Protein AF-A0A945ZGV1-F1 (afdb_monomer_lite)

pLDDT: mean 88.88, std 8.15, range [53.72, 98.31]

Radius of gyration: 19.36 Å; chains: 1; bounding box: 44×14×48 Å

Secondary structure (DSSP, 8-state):
--SSSHHHHHTTS-TTTS----HHHHHHHHTSHHHHHHHHHHHHTTSHHHHHHHHTTSS-----

Sequence (64 aa):
MSGVGKTTLAAKVPSEAWFHFSADYRIGTRYLAEPILDNVKREAMKVPFLADLLRSDSIYINHN

Structure (mmCIF, N/CA/C/O backbone):
data_AF-A0A945ZGV1-F1
#
_entry.id   AF-A0A945ZGV1-F1
#
loop_
_atom_site.group_PDB
_atom_site.id
_atom_site.type_symbol
_atom_site.label_atom_id
_atom_site.label_alt_id
_atom_site.label_comp_id
_atom_site.label_asym_id
_atom_site.label_entity_id
_atom_site.label_seq_id
_atom_site.pdbx_PDB_ins_code
_atom_site.Cartn_x
_atom_site.Cartn_y
_atom_site.Cartn_z
_atom_site.occupancy
_atom_site.B_iso_or_equiv
_atom_site.auth_seq_id
_atom_site.auth_comp_id
_atom_site.auth_asym_id
_atom_site.auth_atom_id
_atom_site.pdbx_PDB_model_num
ATOM 1 N N . MET A 1 1 ? 24.682 0.268 -4.013 1.00 53.72 1 MET A N 1
ATOM 2 C CA . MET A 1 1 ? 25.389 1.523 -4.369 1.00 53.72 1 MET A CA 1
ATOM 3 C C . MET A 1 1 ? 24.571 2.329 -5.371 1.00 53.72 1 MET A C 1
ATOM 5 O O . MET A 1 1 ? 24.449 1.914 -6.524 1.00 53.72 1 MET A O 1
ATOM 9 N N . SER A 1 2 ? 24.002 3.454 -4.937 1.00 67.00 2 SER A N 1
ATOM 10 C CA . SER A 1 2 ? 23.430 4.471 -5.832 1.00 67.00 2 SER A CA 1
ATOM 11 C C . SER A 1 2 ? 24.556 5.354 -6.400 1.00 67.00 2 SER A C 1
ATOM 13 O O . SER A 1 2 ? 25.596 5.477 -5.762 1.00 67.00 2 SER A O 1
ATOM 15 N N . GLY A 1 3 ? 24.399 5.906 -7.607 1.00 75.75 3 GLY A N 1
ATOM 16 C CA . GLY A 1 3 ? 25.324 6.914 -8.165 1.00 75.75 3 GLY A CA 1
ATOM 17 C C . GLY A 1 3 ? 26.521 6.427 -9.001 1.00 75.75 3 GLY A C 1
ATOM 18 O O . GLY A 1 3 ? 27.153 7.237 -9.663 1.00 75.75 3 GLY A O 1
ATOM 19 N N . VAL A 1 4 ? 26.808 5.124 -9.079 1.00 84.56 4 VAL A N 1
ATOM 20 C CA . VAL A 1 4 ? 27.958 4.584 -9.857 1.00 84.56 4 VAL A CA 1
ATOM 21 C C . VAL A 1 4 ? 27.727 4.488 -11.383 1.00 84.56 4 VAL A C 1
ATOM 23 O O . VAL A 1 4 ? 28.392 3.722 -12.067 1.00 84.56 4 VAL A O 1
ATOM 26 N N . GLY A 1 5 ? 26.737 5.201 -11.931 1.00 83.75 5 GLY A N 1
ATOM 27 C CA . GLY A 1 5 ? 26.520 5.297 -13.385 1.00 83.75 5 GLY A CA 1
ATOM 28 C C . GLY A 1 5 ? 25.806 4.123 -14.076 1.00 83.75 5 GLY A C 1
ATOM 29 O O . GLY A 1 5 ? 25.709 4.127 -15.299 1.00 83.75 5 GLY A O 1
ATOM 30 N N . LYS A 1 6 ? 25.255 3.143 -13.341 1.00 86.81 6 LYS A N 1
ATOM 31 C CA . LYS A 1 6 ? 24.528 1.988 -13.929 1.00 86.81 6 LYS A CA 1
ATOM 32 C C . LYS A 1 6 ? 23.407 2.404 -14.884 1.00 86.81 6 LYS A C 1
ATOM 34 O O . LYS A 1 6 ? 23.323 1.878 -15.984 1.00 86.81 6 LYS A O 1
ATOM 39 N N . THR A 1 7 ? 22.583 3.369 -14.475 1.00 81.38 7 THR A N 1
ATOM 40 C CA . THR A 1 7 ? 21.480 3.893 -15.295 1.00 81.38 7 THR A CA 1
ATOM 41 C C . THR A 1 7 ? 22.003 4.598 -16.545 1.00 81.38 7 THR A C 1
ATOM 43 O O . THR A 1 7 ? 21.458 4.414 -17.626 1.00 81.38 7 THR A O 1
ATOM 46 N N . THR A 1 8 ? 23.098 5.352 -16.417 1.00 84.12 8 THR A N 1
ATOM 47 C CA . THR A 1 8 ? 23.753 6.044 -17.535 1.00 84.12 8 THR A CA 1
ATOM 48 C C . THR A 1 8 ? 24.346 5.066 -18.546 1.00 84.12 8 THR A C 1
ATOM 50 O O . THR A 1 8 ? 24.263 5.313 -19.744 1.00 84.12 8 THR A O 1
ATOM 53 N N . LEU A 1 9 ? 24.941 3.961 -18.082 1.00 84.62 9 LEU A N 1
ATOM 54 C CA . LEU A 1 9 ? 25.460 2.911 -18.956 1.00 84.62 9 LEU A CA 1
ATOM 55 C C . LEU A 1 9 ? 24.320 2.141 -19.628 1.00 84.62 9 LEU A C 1
ATOM 57 O O . LEU A 1 9 ? 24.351 1.979 -20.841 1.00 84.62 9 LEU A O 1
ATOM 61 N N . ALA A 1 10 ? 23.303 1.731 -18.863 1.00 83.38 10 ALA A N 1
ATOM 62 C CA . ALA A 1 10 ? 22.124 1.055 -19.397 1.00 83.38 10 ALA A CA 1
ATOM 63 C C . ALA A 1 10 ? 21.466 1.896 -20.502 1.00 83.38 10 ALA A C 1
ATOM 65 O O . ALA A 1 10 ? 21.288 1.407 -21.605 1.00 83.38 10 ALA A O 1
ATOM 66 N N . ALA A 1 11 ? 21.249 3.196 -20.290 1.00 82.94 11 ALA A N 1
ATOM 67 C CA . ALA A 1 11 ? 20.643 4.072 -21.297 1.00 82.94 11 ALA A CA 1
ATOM 68 C C . ALA A 1 11 ? 21.430 4.188 -22.624 1.00 82.94 11 ALA A C 1
ATOM 70 O O . ALA A 1 11 ? 20.868 4.630 -23.622 1.00 82.94 11 ALA A O 1
ATOM 71 N N . LYS A 1 12 ? 22.718 3.816 -22.652 1.00 87.56 12 LYS A N 1
ATOM 72 C CA . LYS A 1 12 ? 23.557 3.839 -23.864 1.00 87.56 12 LYS A CA 1
ATOM 73 C C . LYS A 1 12 ? 23.562 2.516 -24.632 1.00 87.56 12 LYS A C 1
ATOM 75 O O . LYS A 1 12 ? 24.079 2.478 -25.746 1.00 87.56 12 LYS A O 1
ATOM 80 N N . VAL A 1 13 ? 23.034 1.438 -24.053 1.00 87.19 13 VAL A N 1
ATOM 81 C CA . VAL A 1 13 ? 22.985 0.124 -24.703 1.00 87.19 13 VAL A CA 1
ATOM 82 C C . VAL A 1 13 ? 21.706 0.020 -25.551 1.00 87.19 13 VAL A C 1
ATOM 84 O O . VAL A 1 13 ? 20.627 0.331 -25.040 1.00 87.19 13 VAL A O 1
ATOM 87 N N . PRO A 1 14 ? 21.782 -0.431 -26.821 1.00 85.50 14 PRO A N 1
ATOM 88 C CA . PRO A 1 14 ? 20.617 -0.509 -27.705 1.00 85.50 14 PRO A CA 1
ATOM 89 C C . PRO A 1 14 ? 19.508 -1.394 -27.128 1.00 85.50 14 PRO A C 1
ATOM 91 O O . PRO A 1 14 ? 19.744 -2.561 -26.815 1.00 85.50 14 PRO A O 1
ATOM 94 N N . SER A 1 15 ? 18.286 -0.867 -27.033 1.00 82.38 15 SER A N 1
ATOM 95 C CA . SER A 1 15 ? 17.118 -1.598 -26.516 1.00 82.38 15 SER A CA 1
ATOM 96 C C . SER A 1 15 ? 16.651 -2.740 -27.421 1.00 82.38 15 SER A C 1
ATOM 98 O O . SER A 1 15 ? 15.993 -3.660 -26.952 1.00 82.38 15 SER A O 1
ATOM 100 N N . GLU A 1 16 ? 16.987 -2.693 -28.712 1.00 86.69 16 GLU A N 1
ATOM 101 C CA . GLU A 1 16 ? 16.633 -3.734 -29.689 1.00 86.69 16 GLU A CA 1
ATOM 102 C C . GLU A 1 16 ? 17.447 -5.021 -29.500 1.00 86.69 16 GLU A C 1
ATOM 104 O O . GLU A 1 16 ? 16.978 -6.108 -29.820 1.00 86.69 16 GLU A O 1
ATOM 109 N N . ALA A 1 17 ? 18.660 -4.900 -28.953 1.00 87.50 17 ALA A N 1
ATOM 110 C CA . ALA A 1 17 ? 19.555 -6.028 -28.704 1.00 87.50 17 ALA A CA 1
ATOM 111 C C . ALA A 1 17 ? 19.591 -6.445 -27.224 1.00 87.50 17 ALA A C 1
ATOM 113 O O . ALA A 1 17 ? 20.017 -7.556 -26.913 1.00 87.50 17 ALA A O 1
ATOM 114 N N . TRP A 1 18 ? 19.157 -5.568 -26.312 1.00 84.81 18 TRP A N 1
ATOM 115 C CA . TRP A 1 18 ? 19.270 -5.778 -24.871 1.00 84.81 18 TRP A CA 1
ATOM 116 C C . TRP A 1 18 ? 17.998 -5.382 -24.127 1.00 84.81 18 TRP A C 1
ATOM 118 O O . TRP A 1 18 ? 17.483 -4.273 -24.266 1.00 84.81 18 TRP A O 1
ATOM 128 N N . PHE A 1 19 ? 17.535 -6.282 -23.261 1.00 84.69 19 PHE A N 1
ATOM 129 C CA . PHE A 1 19 ? 16.412 -6.026 -22.369 1.00 84.69 19 PHE A CA 1
ATOM 130 C C . PHE A 1 19 ? 16.862 -5.231 -21.135 1.00 84.69 19 PHE A C 1
ATOM 132 O O . PHE A 1 19 ? 17.660 -5.706 -20.324 1.00 84.69 19 PHE A O 1
ATOM 139 N N . HIS A 1 20 ? 16.321 -4.023 -20.974 1.00 84.69 20 HIS A N 1
ATOM 140 C CA . HIS A 1 20 ? 16.595 -3.158 -19.825 1.00 84.69 20 HIS A CA 1
ATOM 141 C C . HIS A 1 20 ? 15.725 -3.560 -18.636 1.00 84.69 20 HIS A C 1
ATOM 143 O O . HIS A 1 20 ? 14.517 -3.331 -18.634 1.00 84.69 20 HIS A O 1
ATOM 149 N N . PHE A 1 21 ? 16.339 -4.137 -17.603 1.00 84.88 21 PHE A N 1
ATOM 150 C CA . PHE A 1 21 ? 15.640 -4.583 -16.400 1.00 84.88 21 PHE A CA 1
ATOM 151 C C . PHE A 1 21 ? 16.160 -3.873 -15.151 1.00 84.88 21 PHE A C 1
ATOM 153 O O . PHE A 1 21 ? 17.353 -3.903 -14.852 1.00 84.88 21 PHE A O 1
ATOM 160 N N . SER A 1 22 ? 15.248 -3.2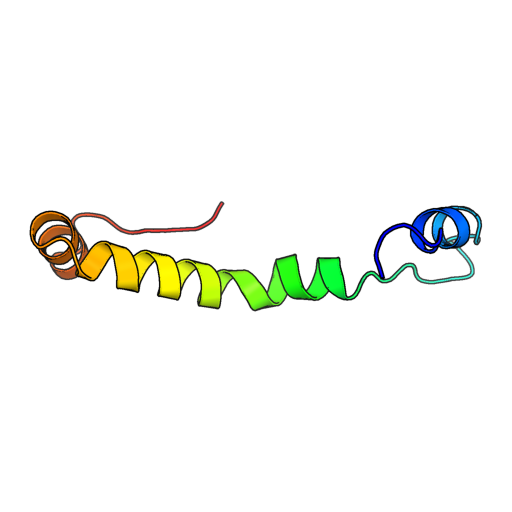76 -14.383 1.00 86.88 22 SER A N 1
ATOM 161 C CA . SER A 1 22 ? 15.542 -2.734 -13.056 1.00 86.88 22 SER A CA 1
ATOM 162 C C . SER A 1 22 ? 14.891 -3.610 -11.992 1.00 86.88 22 SER A C 1
ATOM 164 O O . SER A 1 22 ? 13.667 -3.629 -11.846 1.00 86.88 22 SER A O 1
ATOM 166 N N . ALA A 1 23 ? 15.719 -4.336 -11.240 1.00 85.69 23 ALA A N 1
ATOM 167 C CA . ALA A 1 23 ? 15.256 -5.152 -10.122 1.00 85.69 23 ALA A CA 1
ATOM 168 C C . ALA A 1 23 ? 14.610 -4.287 -9.028 1.00 85.69 23 ALA A C 1
ATOM 170 O O . ALA A 1 23 ? 13.562 -4.658 -8.512 1.00 85.69 23 ALA A O 1
ATOM 171 N N . ASP A 1 24 ? 15.171 -3.107 -8.747 1.00 86.19 24 ASP A N 1
ATOM 172 C CA . ASP A 1 24 ? 14.626 -2.167 -7.760 1.00 86.19 24 ASP A CA 1
ATOM 173 C C . ASP A 1 24 ? 13.230 -1.682 -8.173 1.00 86.19 24 ASP A C 1
ATOM 175 O O . ASP A 1 24 ? 12.292 -1.717 -7.378 1.00 86.19 24 ASP A O 1
ATOM 179 N N . TYR A 1 25 ? 13.062 -1.311 -9.449 1.00 84.69 25 TYR A N 1
ATOM 180 C CA . TYR A 1 25 ? 11.754 -0.941 -9.993 1.00 84.69 25 TYR A CA 1
ATOM 181 C C . TYR A 1 25 ? 10.773 -2.110 -9.908 1.00 84.69 25 TYR A C 1
ATOM 183 O O . TYR A 1 25 ? 9.617 -1.932 -9.528 1.00 84.69 25 TYR A O 1
ATOM 191 N N . ARG A 1 26 ? 11.231 -3.326 -10.224 1.00 86.06 26 ARG A N 1
ATOM 192 C CA . ARG A 1 26 ? 10.396 -4.524 -10.177 1.00 86.06 26 ARG A CA 1
ATOM 193 C C . ARG A 1 26 ? 9.939 -4.860 -8.762 1.00 86.06 26 ARG A C 1
ATOM 195 O O . ARG A 1 26 ? 8.772 -5.193 -8.572 1.00 86.06 26 ARG A O 1
ATOM 202 N N . ILE A 1 27 ? 10.844 -4.783 -7.793 1.00 87.94 27 ILE A N 1
ATOM 203 C CA . ILE A 1 27 ? 10.531 -5.019 -6.386 1.00 87.94 27 ILE A CA 1
ATOM 204 C C . ILE A 1 27 ? 9.561 -3.953 -5.892 1.00 87.94 27 ILE A C 1
ATOM 206 O O . ILE A 1 27 ? 8.516 -4.304 -5.349 1.00 87.94 27 ILE A O 1
ATOM 210 N N . GLY A 1 28 ? 9.843 -2.681 -6.179 1.00 84.38 28 GLY A N 1
ATOM 211 C CA . GLY A 1 28 ? 8.978 -1.570 -5.801 1.00 84.38 28 GLY A CA 1
ATOM 212 C C . GLY A 1 28 ? 7.560 -1.690 -6.353 1.00 84.38 28 GLY A C 1
ATOM 213 O O . GLY A 1 28 ? 6.599 -1.535 -5.611 1.00 84.38 28 GLY A O 1
ATOM 214 N N . THR A 1 29 ? 7.424 -2.023 -7.637 1.00 82.88 29 THR A N 1
ATOM 215 C CA . THR A 1 29 ? 6.117 -2.056 -8.314 1.00 82.88 29 THR A CA 1
ATOM 216 C C . THR A 1 29 ? 5.331 -3.345 -8.113 1.00 82.88 29 THR A C 1
ATOM 218 O O . THR A 1 29 ? 4.111 -3.312 -8.215 1.00 82.88 29 THR A O 1
ATOM 221 N N . ARG A 1 30 ? 5.985 -4.488 -7.859 1.00 85.19 30 ARG A N 1
ATOM 222 C CA . ARG A 1 30 ? 5.280 -5.777 -7.735 1.00 85.19 30 ARG A CA 1
ATOM 223 C C . ARG A 1 30 ? 5.212 -6.336 -6.326 1.00 85.19 30 ARG A C 1
ATOM 225 O O . ARG A 1 30 ? 4.266 -7.057 -6.041 1.00 85.19 30 ARG A O 1
ATOM 232 N N . TYR A 1 31 ? 6.201 -6.069 -5.480 1.00 86.62 31 TYR A N 1
ATOM 233 C CA . TYR A 1 31 ? 6.324 -6.766 -4.197 1.00 86.62 31 TYR A CA 1
ATOM 234 C C . TYR A 1 31 ? 6.162 -5.855 -2.984 1.00 86.62 31 TYR A C 1
ATOM 236 O O . TYR A 1 31 ? 5.981 -6.369 -1.888 1.00 86.62 31 TYR A O 1
ATOM 244 N N . LEU A 1 32 ? 6.216 -4.527 -3.143 1.00 90.31 32 LEU A N 1
ATOM 245 C CA . LEU A 1 32 ? 6.100 -3.610 -2.002 1.00 90.31 32 LEU A CA 1
ATOM 2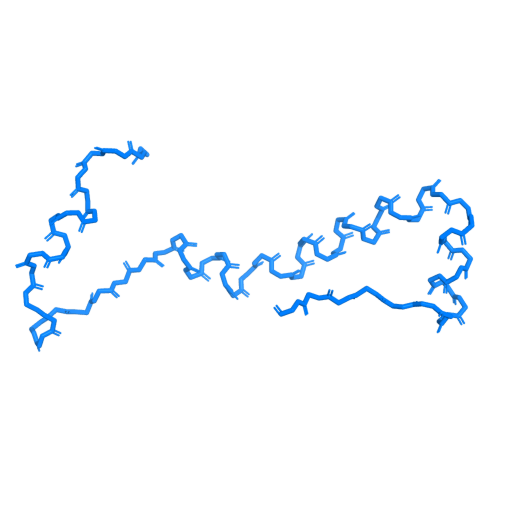46 C C . LEU A 1 32 ? 4.674 -3.129 -1.716 1.00 90.31 32 LEU A C 1
ATOM 248 O O . LEU A 1 32 ? 4.442 -2.635 -0.618 1.00 90.31 32 LEU A O 1
ATOM 252 N N . ALA A 1 33 ? 3.719 -3.302 -2.635 1.00 88.62 33 ALA A N 1
ATOM 253 C CA . ALA A 1 33 ? 2.349 -2.819 -2.442 1.00 88.62 33 ALA A CA 1
ATOM 254 C C . ALA A 1 33 ? 1.687 -3.405 -1.178 1.00 88.62 33 ALA A C 1
ATOM 256 O O . ALA A 1 33 ? 1.257 -2.654 -0.304 1.00 88.62 33 ALA A O 1
ATOM 257 N N . GLU A 1 34 ? 1.670 -4.735 -1.045 1.00 89.25 34 GLU A N 1
ATOM 258 C CA . GLU A 1 34 ? 1.103 -5.433 0.119 1.00 89.25 34 GLU A CA 1
ATOM 259 C C . GLU A 1 34 ? 1.849 -5.105 1.430 1.00 89.25 34 GLU A C 1
ATOM 261 O O . GLU A 1 34 ? 1.196 -4.637 2.364 1.00 89.25 34 GLU A O 1
ATOM 266 N N . PRO A 1 35 ? 3.194 -5.222 1.524 1.00 91.88 35 PRO A N 1
ATOM 267 C CA . PRO A 1 35 ? 3.923 -4.863 2.742 1.00 91.88 35 PRO A CA 1
ATOM 268 C C . PRO A 1 35 ? 3.727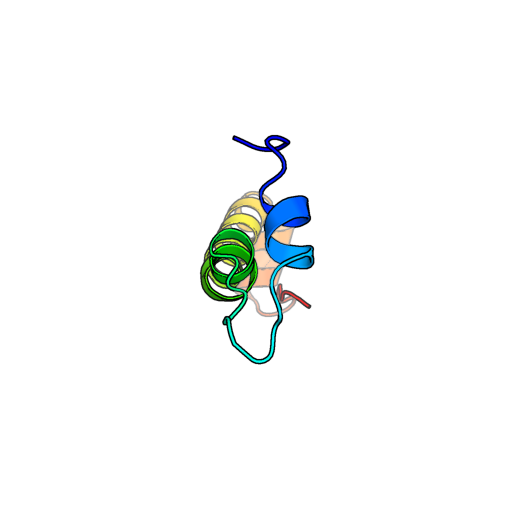 -3.414 3.198 1.00 91.88 35 PRO A C 1
ATOM 270 O O . PRO A 1 35 ? 3.638 -3.156 4.400 1.00 91.88 35 PRO A O 1
ATOM 273 N N . ILE A 1 36 ? 3.670 -2.458 2.261 1.00 91.69 36 ILE A N 1
ATOM 274 C CA . ILE A 1 36 ? 3.421 -1.048 2.585 1.00 91.69 36 ILE A CA 1
ATOM 275 C C . ILE A 1 36 ? 2.010 -0.898 3.148 1.00 91.69 36 ILE A C 1
ATOM 277 O O . ILE A 1 36 ? 1.838 -0.300 4.211 1.00 91.69 36 ILE A O 1
ATOM 281 N N . LEU A 1 37 ? 1.011 -1.465 2.469 1.00 93.69 37 LEU A N 1
ATOM 282 C CA . LEU A 1 37 ? -0.381 -1.380 2.893 1.00 93.69 37 LEU A CA 1
ATOM 283 C C . LEU A 1 37 ? -0.597 -2.016 4.272 1.00 93.69 37 LEU A C 1
ATOM 285 O O . LEU A 1 37 ? -1.260 -1.424 5.124 1.00 93.69 37 LEU A O 1
ATOM 289 N N . ASP A 1 38 ? 0.007 -3.174 4.524 1.00 93.81 38 ASP A N 1
ATOM 290 C CA . ASP A 1 38 ? -0.060 -3.863 5.813 1.0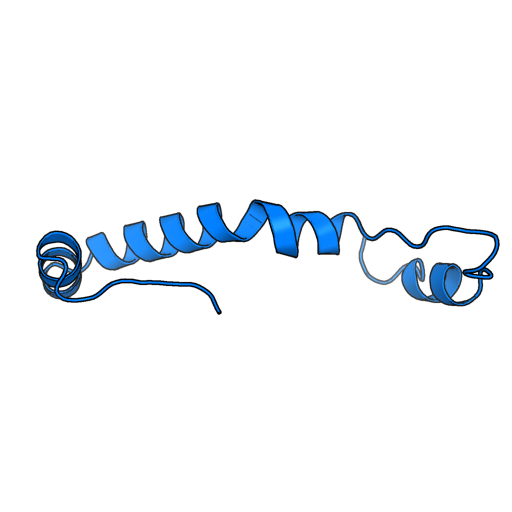0 93.81 38 ASP A CA 1
ATOM 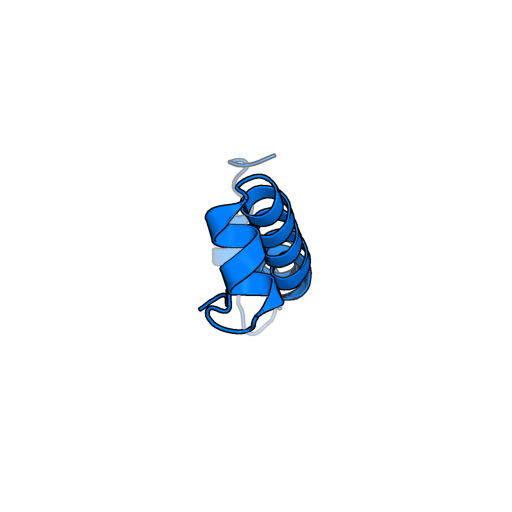291 C C . ASP A 1 38 ? 0.605 -3.069 6.933 1.00 93.81 38 ASP A C 1
ATOM 293 O O . ASP A 1 38 ? 0.094 -3.023 8.056 1.00 93.81 38 ASP A O 1
ATOM 297 N N . ASN A 1 39 ? 1.734 -2.418 6.649 1.00 95.50 39 ASN A N 1
ATOM 298 C CA . ASN A 1 39 ? 2.387 -1.552 7.620 1.00 95.50 39 ASN A CA 1
ATOM 299 C C . ASN A 1 39 ? 1.515 -0.335 7.955 1.00 95.50 39 ASN A C 1
ATOM 301 O O . ASN A 1 39 ? 1.318 -0.027 9.128 1.00 95.50 39 ASN A O 1
ATOM 305 N N . VAL A 1 40 ? 0.928 0.316 6.946 1.00 95.94 40 VAL A N 1
ATOM 306 C CA . VAL A 1 40 ? 0.024 1.459 7.152 1.00 95.94 40 VAL A CA 1
ATOM 307 C C . VAL A 1 40 ? -1.209 1.041 7.954 1.00 95.94 40 VAL A C 1
ATOM 309 O O . VAL A 1 40 ? -1.557 1.716 8.921 1.00 95.94 40 VAL A O 1
ATOM 312 N N . LYS A 1 41 ? -1.837 -0.094 7.619 1.00 95.69 41 LYS A N 1
ATOM 313 C CA . LYS A 1 41 ? -2.953 -0.650 8.399 1.00 95.69 41 LYS A CA 1
ATOM 314 C C . LYS A 1 41 ? -2.540 -0.891 9.848 1.00 95.69 41 LYS A C 1
ATOM 316 O O . LYS A 1 41 ? -3.254 -0.493 10.759 1.00 95.69 41 LYS A O 1
ATOM 321 N N . ARG A 1 42 ? -1.375 -1.495 10.085 1.00 96.69 42 ARG A N 1
ATOM 322 C CA . ARG A 1 42 ? -0.868 -1.778 11.436 1.00 96.69 42 ARG A CA 1
ATOM 323 C C . ARG A 1 42 ? -0.666 -0.517 12.268 1.00 96.69 42 ARG A C 1
ATOM 325 O O . ARG A 1 42 ? -1.030 -0.513 13.439 1.00 96.69 42 ARG A O 1
ATOM 332 N N . GLU A 1 43 ? -0.114 0.539 11.678 1.00 97.62 43 GLU A N 1
ATOM 333 C CA . GLU A 1 43 ? 0.036 1.831 12.353 1.00 97.62 43 GLU A CA 1
ATOM 334 C C . GLU A 1 43 ? -1.321 2.503 12.603 1.00 97.62 43 GLU A C 1
ATOM 336 O O . GLU A 1 43 ? -1.563 2.989 13.706 1.00 97.62 43 GLU A O 1
ATOM 341 N N . ALA A 1 44 ? -2.246 2.455 11.639 1.00 97.06 44 ALA A N 1
ATOM 342 C CA . ALA A 1 44 ? -3.601 2.981 11.807 1.00 97.06 44 ALA A CA 1
ATOM 343 C C . ALA A 1 44 ? -4.365 2.270 12.938 1.00 97.06 44 ALA A C 1
ATOM 345 O O . ALA A 1 44 ? -5.057 2.918 13.719 1.00 97.06 44 ALA A O 1
ATOM 346 N N . MET A 1 45 ? -4.170 0.957 13.099 1.00 97.56 45 MET A N 1
ATOM 347 C CA . MET A 1 45 ? -4.793 0.163 14.167 1.00 97.56 45 MET A CA 1
ATOM 348 C C . MET A 1 45 ? -4.335 0.554 15.581 1.00 97.56 45 MET A C 1
ATOM 350 O O . MET A 1 45 ? -4.986 0.166 16.552 1.00 97.56 45 MET A O 1
ATOM 354 N N . LYS A 1 46 ? -3.248 1.327 15.728 1.00 98.12 46 LYS A N 1
ATOM 355 C CA . LYS A 1 46 ? -2.814 1.874 17.026 1.00 98.12 46 LYS A CA 1
ATOM 356 C C . LYS A 1 46 ? -3.665 3.060 17.484 1.00 98.12 46 LYS A C 1
ATOM 358 O O . LYS A 1 46 ? -3.648 3.387 18.667 1.00 98.12 46 LYS A O 1
ATOM 363 N N . VAL A 1 47 ? -4.398 3.704 16.574 1.00 98.31 47 VAL A N 1
ATOM 364 C CA . VAL A 1 47 ? -5.304 4.817 16.879 1.00 98.31 47 VAL A CA 1
ATOM 365 C C . VAL A 1 47 ? -6.725 4.256 17.008 1.00 98.31 47 VAL A C 1
ATOM 367 O O . VAL A 1 47 ? -7.287 3.859 15.989 1.00 98.31 47 VAL A O 1
ATOM 370 N N . PRO A 1 48 ? -7.344 4.236 18.209 1.00 97.94 48 PRO A N 1
ATOM 371 C CA . PRO A 1 48 ? -8.637 3.575 18.426 1.00 97.94 48 PRO A CA 1
ATOM 372 C C . PRO A 1 48 ? -9.731 4.009 17.443 1.00 97.94 48 PRO A C 1
ATOM 374 O O . PRO A 1 48 ? -10.382 3.166 16.843 1.00 97.94 48 PRO A O 1
ATOM 377 N N . PHE A 1 49 ? -9.839 5.315 17.183 1.00 98.19 49 PHE A N 1
ATOM 378 C CA . PHE A 1 49 ? -10.775 5.870 16.204 1.00 98.19 49 PHE A CA 1
ATOM 379 C C . PHE A 1 49 ? -10.607 5.275 14.796 1.00 98.19 49 PHE A C 1
ATOM 381 O O . PHE A 1 49 ? -11.585 4.873 14.173 1.00 98.19 49 PHE A O 1
ATOM 388 N N . LEU A 1 50 ? -9.372 5.187 14.290 1.00 97.88 50 LEU A N 1
ATOM 389 C CA 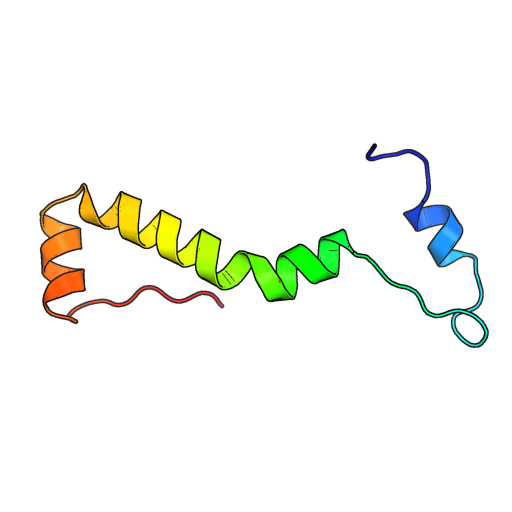. LEU A 1 50 ? -9.111 4.617 12.965 1.00 97.88 50 LEU A CA 1
ATOM 390 C C . LEU A 1 50 ? -9.319 3.104 12.959 1.00 97.88 50 LEU A C 1
ATOM 392 O O . LEU A 1 50 ? -9.809 2.558 11.975 1.00 97.88 50 LEU A O 1
ATOM 396 N N . ALA A 1 51 ? -8.962 2.432 14.053 1.00 97.81 51 ALA A N 1
ATOM 397 C CA . ALA A 1 51 ? -9.156 1.000 14.199 1.00 97.81 51 ALA A CA 1
ATOM 398 C C . ALA A 1 51 ? -10.643 0.627 14.141 1.00 97.81 51 ALA A C 1
ATOM 400 O O . ALA A 1 51 ? -10.992 -0.349 13.483 1.00 97.81 51 ALA A O 1
ATOM 401 N N . ASP A 1 52 ? -11.510 1.410 14.784 1.00 98.12 52 ASP A N 1
ATOM 402 C CA . ASP A 1 52 ? -12.953 1.186 14.745 1.00 98.12 52 ASP A CA 1
ATOM 403 C C . ASP A 1 52 ? -13.494 1.368 13.327 1.00 98.12 52 ASP A C 1
ATOM 405 O O . ASP A 1 52 ? -14.159 0.467 12.825 1.00 98.12 52 ASP A O 1
ATOM 409 N N . LEU A 1 53 ? -13.111 2.450 12.635 1.00 98.00 53 LEU A N 1
ATOM 410 C CA . LEU A 1 53 ? -13.530 2.700 11.251 1.00 98.00 53 LEU A CA 1
ATOM 411 C C . LEU A 1 53 ? -13.049 1.629 10.262 1.00 98.00 53 LEU A C 1
ATOM 413 O O . LEU A 1 53 ? -13.772 1.293 9.326 1.00 98.00 53 LEU A O 1
ATOM 417 N N . LEU A 1 54 ? -11.829 1.113 10.444 1.00 97.00 54 LEU A N 1
ATOM 418 C CA . LEU A 1 54 ? -11.272 0.049 9.604 1.00 97.00 54 LEU A CA 1
ATOM 419 C C . LEU A 1 54 ? -11.929 -1.305 9.888 1.00 97.00 54 LEU A C 1
ATOM 421 O O . LEU A 1 54 ? -12.125 -2.085 8.965 1.00 97.00 54 LEU A O 1
ATOM 425 N N . ARG A 1 55 ? -12.260 -1.605 11.151 1.00 96.31 55 ARG A N 1
ATOM 426 C CA . ARG A 1 55 ? -12.922 -2.864 11.539 1.00 96.31 55 ARG A CA 1
ATOM 427 C C . ARG A 1 55 ? -14.402 -2.893 11.180 1.00 96.31 55 ARG A C 1
ATOM 429 O O . ARG A 1 55 ? -14.938 -3.975 10.975 1.00 96.31 55 ARG A O 1
ATOM 436 N N . SER A 1 56 ? -15.059 -1.735 11.145 1.00 97.44 56 SER A N 1
ATOM 437 C CA . SER A 1 56 ? -16.455 -1.597 10.724 1.00 97.44 56 SER A CA 1
ATOM 438 C C . SER A 1 56 ? -16.614 -1.415 9.213 1.00 97.44 56 SER A C 1
ATOM 440 O O . SER A 1 56 ? -17.704 -1.054 8.771 1.00 97.44 56 SER A O 1
ATOM 442 N N . ASP A 1 57 ? -15.535 -1.581 8.435 1.00 95.31 57 ASP A N 1
ATOM 443 C CA . ASP A 1 57 ? -15.480 -1.337 6.987 1.00 95.31 57 ASP A CA 1
ATOM 444 C C . ASP A 1 57 ? -16.014 0.050 6.572 1.00 95.31 57 ASP A C 1
ATOM 446 O O . ASP A 1 57 ? -16.465 0.270 5.449 1.00 95.31 57 ASP A O 1
ATOM 450 N N . SER A 1 58 ? -15.965 1.025 7.484 1.00 97.12 58 SER A N 1
ATOM 451 C CA . SER A 1 58 ? -16.425 2.396 7.237 1.00 97.12 58 SER A CA 1
ATOM 452 C C . SER A 1 58 ? -15.406 3.208 6.442 1.00 97.12 58 SER A C 1
ATOM 454 O O . SER A 1 58 ? -15.770 4.164 5.759 1.00 97.12 58 SER A O 1
ATOM 456 N N . ILE A 1 59 ? -14.133 2.815 6.511 1.00 95.62 59 ILE A N 1
ATOM 457 C CA . ILE A 1 59 ? -13.064 3.284 5.630 1.00 95.62 59 ILE A CA 1
ATOM 458 C C . ILE A 1 59 ? -12.224 2.088 5.178 1.00 95.62 59 ILE A C 1
ATOM 460 O O . ILE A 1 59 ? -12.092 1.103 5.901 1.00 95.62 59 ILE A O 1
ATOM 464 N N . TYR A 1 60 ? -11.585 2.203 4.015 1.00 93.94 60 TYR A N 1
ATOM 465 C CA . TYR A 1 60 ? -10.565 1.260 3.562 1.00 93.94 60 TYR A CA 1
ATOM 466 C C . TYR A 1 60 ? -9.347 2.022 3.040 1.00 93.94 60 TYR A C 1
ATOM 468 O O . TYR A 1 60 ? -9.449 3.158 2.580 1.00 93.94 60 TYR A O 1
ATOM 476 N N . ILE A 1 61 ? -8.177 1.394 3.135 1.00 92.44 61 ILE A N 1
ATOM 477 C CA . ILE A 1 61 ? -6.912 1.959 2.658 1.00 92.44 61 ILE A CA 1
ATOM 478 C C . ILE A 1 61 ? -6.520 1.192 1.403 1.00 92.44 61 ILE A C 1
ATOM 480 O O . ILE A 1 61 ? -6.453 -0.039 1.428 1.00 92.44 61 ILE A O 1
ATOM 484 N N . ASN A 1 62 ? -6.248 1.925 0.329 1.00 90.44 62 ASN A N 1
ATOM 485 C CA . ASN A 1 62 ? -5.755 1.380 -0.926 1.00 90.44 62 ASN A CA 1
ATOM 486 C C . ASN A 1 62 ? -4.537 2.178 -1.413 1.00 90.44 62 ASN A C 1
ATOM 488 O O . ASN A 1 62 ? -4.353 3.334 -1.030 1.00 90.44 62 ASN A O 1
ATOM 492 N N . HIS A 1 63 ? -3.707 1.550 -2.241 1.00 79.44 63 HIS A N 1
ATOM 493 C CA . HIS A 1 63 ? -2.668 2.234 -3.006 1.00 79.44 63 HIS A CA 1
ATOM 494 C C . HIS A 1 63 ? -3.235 2.649 -4.374 1.00 79.44 63 HIS A C 1
ATOM 496 O O . HIS A 1 63 ? -4.173 2.018 -4.863 1.00 79.44 63 HIS A O 1
ATOM 502 N N . ASN A 1 64 ? -2.698 3.728 -4.950 1.00 72.88 64 ASN A N 1
ATOM 503 C CA . ASN A 1 64 ? -3.051 4.195 -6.298 1.00 72.88 64 ASN A CA 1
ATOM 504 C C . ASN A 1 64 ? -2.328 3.399 -7.384 1.00 72.88 64 ASN A C 1
ATOM 506 O O . ASN A 1 64 ? -1.156 3.026 -7.143 1.00 72.88 64 ASN A O 1
#

Foldseek 3Di:
DPPPCPVVVLVPDDCVVDPDDDPVVVCVVPPVQVVVQVVVLVVLCVPVVSVVCVVVVVDDDHDD